Protein AF-A0A7W4Z3C2-F1 (afdb_monomer_lite)

Radius of gyration: 13.76 Å; chains: 1; bounding box: 31×28×37 Å

pLDDT: mean 85.94, std 11.19, range [59.53, 98.31]

Sequence (119 aa):
MNYDTAVHEAGHLLVARSLGHEATLLPGNEELEAIVRVSGNIGFDDALVIRMSGAAAEYEYHNEWSTALINSEFDYRIFDQIQATPEVMNIYEDRARIAVFDLWVPICELAEQLVLAHE

InterPro domains:
  IPR037219 Peptidase M41-like [SSF140990] (5-70)

Secondary structure (DSSP, 8-state):
--HHHHHHHHHHHHHHHHTT-EEEEEE--SS-SEEEEEES---HHHHHHHHHHHHHHHHHHHT-TTS-S---HHHHHHHHHHT--HHHHHHHHHHHHHHHHHTHHHHHHHHHHHHHTT-

Organism: NCBI:txid1036020

Structure (mmCIF, N/CA/C/O backbone):
data_AF-A0A7W4Z3C2-F1
#
_entry.id   AF-A0A7W4Z3C2-F1
#
loop_
_atom_site.group_PDB
_atom_site.id
_atom_site.type_symbol
_atom_site.label_atom_id
_atom_site.label_alt_id
_atom_site.label_comp_id
_atom_site.label_asym_id
_atom_site.label_entity_id
_atom_site.label_seq_id
_atom_site.pdbx_PDB_ins_code
_atom_site.Cartn_x
_atom_site.Cartn_y
_atom_site.Cartn_z
_atom_site.occupancy
_atom_site.B_iso_or_equiv
_atom_site.auth_seq_id
_atom_site.auth_comp_id
_atom_site.auth_asym_id
_atom_site.auth_atom_id
_atom_site.pdbx_PDB_model_num
ATOM 1 N N . MET A 1 1 ? -7.063 -6.373 15.773 1.00 87.44 1 MET A N 1
ATOM 2 C CA . MET A 1 1 ? -5.990 -6.391 14.766 1.00 87.44 1 MET A CA 1
ATOM 3 C C . MET A 1 1 ? -4.730 -5.876 15.429 1.00 87.44 1 MET A C 1
ATOM 5 O O . MET A 1 1 ? -4.836 -4.910 16.178 1.00 87.44 1 MET A O 1
ATOM 9 N N . ASN A 1 2 ? -3.581 -6.523 15.236 1.00 90.75 2 ASN A N 1
ATOM 10 C CA . ASN A 1 2 ? -2.312 -6.001 15.765 1.00 90.75 2 ASN A CA 1
ATOM 11 C C . ASN A 1 2 ? -1.780 -4.830 14.904 1.00 90.75 2 ASN A C 1
ATOM 13 O O . ASN A 1 2 ? -2.181 -4.674 13.752 1.00 90.75 2 ASN A O 1
ATOM 17 N N . TYR A 1 3 ? -0.904 -3.988 15.465 1.00 92.56 3 TYR A N 1
ATOM 18 C CA . TYR A 1 3 ? -0.454 -2.766 14.781 1.00 92.56 3 TYR A CA 1
ATOM 19 C C . TYR A 1 3 ? 0.363 -3.054 13.511 1.00 92.56 3 TYR A C 1
ATOM 21 O O . TYR A 1 3 ? 0.176 -2.356 12.520 1.00 92.56 3 TYR A O 1
ATOM 29 N N . ASP A 1 4 ? 1.182 -4.110 13.493 1.00 91.75 4 ASP A N 1
ATOM 30 C CA . ASP A 1 4 ? 1.967 -4.502 12.310 1.00 91.75 4 ASP A CA 1
ATOM 31 C C . ASP A 1 4 ? 1.046 -4.816 11.122 1.00 91.75 4 ASP A C 1
ATOM 33 O O . ASP A 1 4 ? 1.190 -4.259 10.034 1.00 91.75 4 ASP A O 1
ATOM 37 N N . THR A 1 5 ? 0.003 -5.615 11.367 1.00 91.25 5 THR A N 1
ATOM 38 C CA . THR A 1 5 ? -1.003 -5.952 10.348 1.00 91.25 5 THR A CA 1
ATOM 39 C C . THR A 1 5 ? -1.788 -4.714 9.909 1.00 91.25 5 THR A C 1
ATOM 41 O O . THR A 1 5 ? -2.102 -4.552 8.731 1.00 91.25 5 THR A O 1
ATOM 44 N N . ALA A 1 6 ? -2.076 -3.796 10.835 1.00 94.06 6 ALA A N 1
ATOM 45 C CA . ALA A 1 6 ? -2.748 -2.543 10.509 1.00 94.06 6 ALA A CA 1
ATOM 46 C C . ALA A 1 6 ? -1.898 -1.644 9.594 1.00 94.06 6 ALA A C 1
ATOM 48 O O . ALA A 1 6 ? -2.432 -1.068 8.645 1.00 94.06 6 ALA A O 1
ATOM 49 N N . VAL A 1 7 ? -0.587 -1.551 9.842 1.00 96.06 7 VAL A N 1
ATOM 50 C CA . VAL A 1 7 ? 0.363 -0.814 8.992 1.00 96.06 7 VAL A CA 1
ATOM 51 C C . VAL A 1 7 ? 0.463 -1.450 7.606 1.00 96.06 7 VAL A C 1
ATOM 53 O O . VAL A 1 7 ? 0.382 -0.730 6.608 1.00 96.06 7 VAL A O 1
ATOM 56 N N . HIS A 1 8 ? 0.564 -2.780 7.531 1.00 94.38 8 HIS A N 1
ATOM 57 C CA . HIS A 1 8 ? 0.607 -3.526 6.271 1.00 94.38 8 HIS A CA 1
ATOM 58 C C . HIS A 1 8 ? -0.596 -3.205 5.376 1.00 94.38 8 HIS A C 1
ATOM 60 O O . HIS A 1 8 ? -0.461 -2.768 4.229 1.00 94.38 8 HIS A O 1
ATOM 66 N N . GLU A 1 9 ? -1.802 -3.361 5.919 1.00 95.19 9 GLU A N 1
ATOM 67 C CA . GLU A 1 9 ? -3.030 -3.154 5.157 1.00 95.19 9 GLU A CA 1
ATOM 68 C C . GLU A 1 9 ? -3.272 -1.669 4.848 1.00 95.19 9 GLU A C 1
ATOM 70 O O . GLU A 1 9 ? -3.757 -1.327 3.764 1.00 95.19 9 GLU A O 1
ATOM 75 N N . ALA A 1 10 ? -2.886 -0.756 5.747 1.00 96.88 10 ALA A N 1
ATOM 76 C CA . ALA A 1 10 ? -2.913 0.679 5.470 1.00 96.88 10 ALA A CA 1
ATOM 77 C C . ALA A 1 10 ? -1.985 1.049 4.299 1.00 96.88 10 ALA A C 1
ATOM 79 O O . ALA A 1 10 ? -2.378 1.845 3.438 1.00 96.88 10 ALA A O 1
ATOM 80 N N . GLY A 1 11 ? -0.803 0.427 4.218 1.00 97.25 11 GLY A N 1
ATOM 81 C CA . GLY A 1 11 ? 0.142 0.576 3.111 1.00 97.25 11 GLY A CA 1
ATOM 82 C C . GLY A 1 11 ? -0.455 0.157 1.766 1.00 97.25 11 GLY A C 1
ATOM 83 O O . GLY A 1 11 ? -0.369 0.904 0.787 1.00 97.25 11 GLY A O 1
ATOM 84 N N . HIS A 1 12 ? -1.128 -0.995 1.700 1.00 96.00 12 HIS A N 1
ATOM 85 C CA . HIS A 1 12 ? -1.861 -1.410 0.496 1.00 96.00 12 HIS A CA 1
ATOM 86 C C . HIS A 1 12 ? -2.968 -0.423 0.123 1.00 96.00 12 HIS A C 1
ATOM 88 O O . HIS A 1 12 ? -3.077 0.013 -1.026 1.00 96.00 12 HIS A O 1
ATOM 94 N N . LEU A 1 13 ? -3.794 -0.058 1.102 1.00 97.31 13 LEU A N 1
ATOM 95 C CA . LEU A 1 13 ? -5.002 0.723 0.881 1.00 97.31 13 LEU A CA 1
ATOM 96 C C . LEU A 1 13 ? -4.701 2.144 0.393 1.00 97.31 13 LEU A C 1
ATOM 98 O O . LEU A 1 13 ? -5.336 2.623 -0.550 1.00 97.31 13 LEU A O 1
ATOM 102 N N . LEU A 1 14 ? -3.751 2.828 1.030 1.00 98.06 14 LEU A N 1
ATOM 103 C CA . LEU A 1 14 ? -3.441 4.221 0.716 1.00 98.06 14 LEU A CA 1
ATOM 104 C C . LEU A 1 14 ? -2.618 4.361 -0.562 1.00 98.06 14 LEU A C 1
ATOM 106 O O . LEU A 1 14 ? -2.888 5.279 -1.336 1.00 98.06 14 LEU A O 1
ATOM 110 N N . VAL A 1 15 ? -1.695 3.434 -0.841 1.00 97.94 15 VAL A N 1
ATOM 111 C CA . VAL A 1 15 ? -0.963 3.426 -2.118 1.00 97.94 15 VAL A CA 1
ATOM 112 C C . VAL A 1 15 ? -1.901 3.121 -3.286 1.00 97.94 15 VAL A C 1
ATOM 114 O O . VAL A 1 15 ? -1.837 3.792 -4.313 1.00 97.94 15 VAL A O 1
ATOM 117 N N . ALA A 1 16 ? -2.840 2.183 -3.138 1.00 97.25 16 ALA A N 1
ATOM 118 C CA . ALA A 1 16 ? -3.834 1.940 -4.183 1.00 97.25 16 ALA A CA 1
ATOM 119 C C . ALA A 1 16 ? -4.659 3.201 -4.495 1.00 97.25 16 ALA A C 1
ATOM 121 O O . ALA A 1 16 ? -4.842 3.558 -5.660 1.00 97.25 16 ALA A O 1
ATOM 122 N N . ARG A 1 17 ? -5.099 3.919 -3.454 1.00 96.75 17 ARG A N 1
ATOM 123 C CA . ARG A 1 17 ? -5.865 5.166 -3.601 1.00 96.75 17 ARG A CA 1
ATOM 124 C C . ARG A 1 17 ? -5.042 6.304 -4.200 1.00 96.75 17 ARG A C 1
ATOM 126 O O . ARG A 1 17 ? -5.578 7.056 -5.011 1.00 96.75 17 ARG A O 1
ATOM 133 N N . SER A 1 18 ? -3.762 6.438 -3.846 1.00 97.06 18 SER A N 1
ATOM 134 C CA . SER A 1 18 ? -2.898 7.487 -4.411 1.00 97.06 18 SER A CA 1
ATOM 135 C C . SER A 1 18 ? -2.610 7.276 -5.899 1.00 97.06 18 SER A C 1
ATOM 137 O O . SER A 1 18 ? -2.471 8.248 -6.639 1.00 97.06 18 SER A O 1
ATOM 139 N N . LEU A 1 19 ? -2.617 6.021 -6.356 1.00 95.56 19 LEU A N 1
ATOM 140 C CA . LEU A 1 19 ? -2.542 5.642 -7.769 1.00 95.56 19 LEU A CA 1
ATOM 141 C C . LEU A 1 19 ? -3.885 5.790 -8.514 1.00 95.56 19 LEU A C 1
ATOM 143 O O . LEU A 1 19 ? -3.965 5.513 -9.708 1.00 95.56 19 LEU A O 1
ATOM 147 N N . GLY A 1 20 ? -4.937 6.262 -7.837 1.00 95.31 20 GLY A N 1
ATOM 148 C CA . GLY A 1 20 ? -6.250 6.517 -8.432 1.00 95.31 20 GLY A CA 1
ATOM 149 C C . GLY A 1 20 ? -7.168 5.296 -8.492 1.00 95.31 20 GLY A C 1
ATOM 150 O O . GLY A 1 20 ? -8.161 5.331 -9.219 1.00 95.31 20 GLY A O 1
ATOM 151 N N . HIS A 1 21 ? -6.864 4.231 -7.742 1.00 96.06 21 HIS A N 1
ATOM 152 C CA . HIS A 1 21 ? -7.699 3.033 -7.688 1.00 96.06 21 HIS A CA 1
ATOM 153 C C . HIS A 1 21 ? -8.661 3.055 -6.503 1.00 96.06 21 HIS A C 1
ATOM 155 O O . HIS A 1 21 ? -8.327 3.460 -5.387 1.00 96.06 21 HIS A O 1
ATOM 161 N N . GLU A 1 22 ? -9.863 2.534 -6.734 1.00 95.00 22 GLU A N 1
ATOM 162 C CA . GLU A 1 22 ? -10.832 2.286 -5.671 1.00 95.00 22 GLU A CA 1
ATOM 163 C C . GLU A 1 22 ? -10.389 1.074 -4.848 1.00 95.00 22 GLU A C 1
ATOM 165 O O . GLU A 1 22 ? -10.378 -0.060 -5.338 1.00 95.00 22 GLU A O 1
ATOM 170 N N . ALA A 1 23 ? -10.039 1.305 -3.584 1.00 95.31 23 ALA A N 1
ATOM 171 C CA . ALA A 1 23 ? -9.574 0.270 -2.671 1.00 95.31 23 ALA A CA 1
ATOM 172 C C . ALA A 1 23 ? -10.344 0.295 -1.347 1.00 95.31 23 ALA A C 1
ATOM 174 O O . ALA A 1 23 ? -10.658 1.358 -0.792 1.00 95.31 23 ALA A O 1
ATOM 175 N N . THR A 1 24 ? -10.668 -0.899 -0.852 1.00 93.81 24 THR A N 1
ATOM 176 C CA . THR A 1 24 ? -11.473 -1.120 0.354 1.00 93.81 24 THR A CA 1
ATOM 177 C C . THR A 1 24 ? -10.819 -2.177 1.230 1.00 93.81 24 THR A C 1
ATOM 179 O O . THR A 1 24 ? -10.391 -3.211 0.723 1.00 93.81 24 THR A O 1
ATOM 182 N N . LEU A 1 25 ? -10.785 -1.936 2.539 1.00 91.44 25 LEU A N 1
ATOM 183 C CA . LEU A 1 25 ? -10.396 -2.948 3.512 1.00 91.44 25 LEU A CA 1
ATOM 184 C C . LEU A 1 25 ? -11.578 -3.879 3.786 1.00 91.44 25 LEU A C 1
ATOM 186 O O . LEU A 1 25 ? -12.680 -3.416 4.087 1.00 91.44 25 LEU A O 1
ATOM 190 N N . LEU A 1 26 ? -11.348 -5.180 3.683 1.00 88.56 26 LEU A N 1
ATOM 191 C CA . LEU A 1 26 ? -12.314 -6.215 4.016 1.00 88.56 26 LEU A CA 1
ATOM 192 C C . LEU A 1 26 ? -11.843 -6.976 5.260 1.00 88.56 26 LEU A C 1
ATOM 194 O O . LEU A 1 26 ? -10.633 -7.131 5.449 1.00 88.56 26 LEU A O 1
ATOM 198 N N . PRO A 1 27 ? -12.775 -7.478 6.092 1.00 82.38 27 PRO A N 1
ATOM 199 C CA . PRO A 1 27 ? -12.416 -8.422 7.140 1.00 82.38 27 PRO A CA 1
ATOM 200 C C . PRO A 1 27 ? -11.738 -9.637 6.506 1.00 82.38 27 PRO A C 1
ATOM 202 O O . PRO A 1 27 ? -12.152 -10.098 5.435 1.00 82.38 27 PRO A O 1
ATOM 205 N N . GLY A 1 28 ? -10.677 -10.115 7.148 1.00 78.50 28 GLY A N 1
ATOM 206 C CA . GLY A 1 28 ? -9.912 -11.246 6.654 1.00 78.50 28 GLY A CA 1
ATOM 207 C C . GLY A 1 28 ? -10.596 -12.586 6.936 1.00 78.50 28 GLY A C 1
ATOM 208 O O . GLY A 1 28 ? -11.809 -12.663 7.146 1.00 78.50 28 GLY A O 1
ATOM 209 N N . ASN A 1 29 ? -9.822 -13.665 6.887 1.00 78.06 29 ASN A N 1
ATOM 210 C CA . ASN A 1 29 ? -10.287 -15.035 7.114 1.00 78.06 29 ASN A CA 1
ATOM 211 C C . ASN A 1 29 ? -9.541 -15.668 8.307 1.00 78.06 29 ASN A C 1
ATOM 213 O O . ASN A 1 29 ? -8.931 -14.966 9.102 1.00 78.06 29 ASN A O 1
ATOM 217 N N . GLU A 1 30 ? -9.599 -16.993 8.468 1.00 69.62 30 GLU A N 1
ATOM 218 C CA . GLU A 1 30 ? -8.916 -17.680 9.581 1.00 69.62 30 GLU A CA 1
ATOM 219 C C . GLU A 1 30 ? -7.377 -17.547 9.543 1.00 69.62 30 GLU A C 1
ATOM 221 O O . GLU A 1 30 ? -6.729 -17.775 10.562 1.00 69.62 30 GLU A O 1
ATOM 226 N N . GLU A 1 31 ? -6.795 -17.166 8.400 1.00 71.25 31 GLU A N 1
ATOM 227 C CA . GLU A 1 31 ? -5.343 -17.061 8.185 1.00 71.25 31 GLU A CA 1
ATOM 228 C C . GLU A 1 31 ? -4.837 -15.608 8.122 1.00 71.25 31 GLU A C 1
ATOM 230 O O . GLU A 1 31 ? -3.654 -15.366 8.354 1.00 71.25 31 GLU A O 1
ATOM 235 N N . LEU A 1 32 ? -5.710 -14.642 7.819 1.00 72.94 32 LEU A N 1
ATOM 236 C CA . LEU A 1 32 ? -5.378 -13.223 7.641 1.00 72.94 32 LEU A CA 1
ATOM 237 C C . LEU A 1 32 ? -6.349 -12.358 8.442 1.00 72.94 32 LEU A C 1
ATOM 239 O O . LEU A 1 32 ? -7.556 -12.546 8.323 1.00 72.94 32 LEU A O 1
ATOM 243 N N . GLU A 1 33 ? -5.866 -11.372 9.204 1.00 76.00 33 GLU A N 1
ATOM 244 C CA . GLU A 1 33 ? -6.760 -10.509 9.998 1.00 76.00 33 GLU A CA 1
ATOM 245 C C . GLU A 1 33 ? -7.583 -9.547 9.113 1.00 76.00 33 GLU A C 1
ATOM 247 O O . GLU A 1 33 ? -8.734 -9.238 9.432 1.00 76.00 33 GLU A O 1
ATOM 252 N N . ALA A 1 34 ? -7.039 -9.109 7.971 1.00 81.25 34 ALA A N 1
ATOM 253 C CA . ALA A 1 34 ? -7.732 -8.283 6.981 1.00 81.25 34 ALA A CA 1
ATOM 254 C C . ALA A 1 34 ? -7.169 -8.469 5.567 1.00 81.25 34 ALA A C 1
ATOM 256 O O . ALA A 1 34 ? -6.120 -9.077 5.383 1.00 81.25 34 ALA A O 1
ATOM 257 N N . ILE A 1 35 ? -7.926 -8.003 4.569 1.00 84.88 35 ILE A N 1
ATOM 258 C CA . ILE A 1 35 ? -7.540 -8.051 3.155 1.00 84.88 35 ILE A CA 1
ATOM 259 C C . ILE A 1 35 ? -7.938 -6.740 2.478 1.00 84.88 35 ILE A C 1
ATOM 261 O O . ILE A 1 35 ? -9.122 -6.389 2.436 1.00 84.88 35 ILE A O 1
ATOM 265 N N . VAL A 1 36 ? -6.989 -6.045 1.855 1.00 87.94 36 VAL A N 1
ATOM 266 C CA . VAL A 1 36 ? -7.309 -4.961 0.917 1.00 87.94 36 VAL A CA 1
ATOM 267 C C . VAL A 1 36 ? -7.770 -5.509 -0.434 1.00 87.94 36 VAL A C 1
ATOM 269 O O . VAL A 1 36 ? -7.071 -6.251 -1.124 1.00 87.94 36 VAL A O 1
ATOM 272 N N . ARG A 1 37 ? -8.959 -5.075 -0.863 1.00 89.69 37 ARG A N 1
ATOM 273 C CA . ARG A 1 37 ? -9.487 -5.312 -2.207 1.00 89.69 37 ARG A CA 1
ATOM 274 C C . ARG A 1 37 ? -9.415 -4.042 -3.035 1.00 89.69 37 ARG A C 1
ATOM 276 O O . ARG A 1 37 ? -10.072 -3.052 -2.713 1.00 89.69 37 ARG A O 1
ATOM 283 N N . VAL A 1 38 ? -8.708 -4.118 -4.154 1.00 91.81 38 VAL A N 1
ATOM 284 C CA . VAL A 1 38 ? -8.690 -3.072 -5.179 1.00 91.81 38 VAL A CA 1
ATOM 285 C C . VAL A 1 38 ? -9.652 -3.465 -6.304 1.00 91.81 38 VAL A C 1
ATOM 287 O O . VAL A 1 38 ? -9.646 -4.606 -6.768 1.00 91.81 38 VAL A O 1
ATOM 290 N N . SER A 1 39 ? -10.543 -2.553 -6.688 1.00 88.06 39 SER A N 1
ATOM 291 C CA . SER A 1 39 ? -11.610 -2.800 -7.665 1.00 88.06 39 SER A CA 1
ATOM 292 C C . SER A 1 39 ? -11.275 -2.208 -9.030 1.00 88.06 39 SER A C 1
ATOM 294 O O . SER A 1 39 ? -10.666 -1.149 -9.127 1.00 88.06 39 SER A O 1
ATOM 296 N N . GLY A 1 40 ? -11.759 -2.854 -10.093 1.00 84.56 40 GLY A N 1
ATOM 297 C CA . GLY A 1 40 ? -11.593 -2.377 -11.467 1.00 84.56 40 GLY A CA 1
ATOM 298 C C . GLY A 1 40 ? -10.431 -3.039 -12.208 1.00 84.56 40 GLY A C 1
ATOM 299 O O . GLY A 1 40 ? -9.908 -4.068 -11.785 1.00 84.56 40 GLY A O 1
ATOM 300 N N . ASN A 1 41 ? -10.084 -2.476 -13.368 1.00 84.25 41 ASN A N 1
ATOM 301 C CA . ASN A 1 41 ? -8.971 -2.954 -14.182 1.00 84.25 41 ASN A CA 1
ATOM 302 C C . ASN A 1 41 ? -7.680 -2.274 -13.718 1.00 84.25 41 ASN A C 1
ATOM 304 O O . ASN A 1 41 ? -7.478 -1.093 -13.998 1.00 84.25 41 ASN A O 1
ATOM 308 N N . ILE A 1 42 ? -6.837 -3.013 -13.005 1.00 88.19 42 ILE A N 1
ATOM 309 C CA . ILE A 1 42 ? -5.577 -2.504 -12.464 1.00 88.19 42 ILE A CA 1
ATOM 310 C C . ILE A 1 42 ? -4.478 -2.827 -13.471 1.00 88.19 42 ILE A C 1
ATOM 312 O O . ILE A 1 42 ? -4.325 -3.977 -13.891 1.00 88.19 42 ILE A O 1
ATOM 316 N N . GLY A 1 43 ? -3.726 -1.804 -13.878 1.00 86.00 43 GLY A N 1
ATOM 317 C CA . GLY A 1 43 ? -2.545 -2.000 -14.708 1.00 86.00 43 GLY A CA 1
ATOM 318 C C . GLY A 1 43 ? -1.512 -2.853 -13.978 1.00 86.00 43 GLY A C 1
ATOM 319 O O . GLY A 1 43 ? -1.385 -2.778 -12.759 1.00 86.00 43 GLY A O 1
ATOM 320 N N . PHE A 1 44 ? -0.761 -3.658 -14.724 1.00 84.94 44 PHE A N 1
ATOM 321 C CA . PHE A 1 44 ? 0.223 -4.574 -14.150 1.00 84.94 44 PHE A CA 1
ATOM 322 C C . PHE A 1 44 ? 1.225 -3.870 -13.216 1.00 84.94 44 PHE A C 1
ATOM 324 O O . PHE A 1 44 ? 1.478 -4.347 -12.112 1.00 84.94 44 PHE A O 1
ATOM 331 N N . ASP A 1 45 ? 1.725 -2.701 -13.624 1.00 88.56 45 ASP A N 1
ATOM 332 C CA . ASP A 1 45 ? 2.677 -1.922 -12.829 1.00 88.56 45 ASP A CA 1
ATOM 333 C C . ASP A 1 45 ? 2.098 -1.477 -11.486 1.00 88.56 45 ASP A C 1
ATOM 335 O O . ASP A 1 45 ? 2.751 -1.611 -10.453 1.00 88.56 45 ASP A O 1
ATOM 339 N N . ASP A 1 46 ? 0.866 -0.972 -11.490 1.00 92.44 46 ASP A N 1
ATOM 340 C CA . ASP A 1 46 ? 0.203 -0.520 -10.268 1.00 92.44 46 ASP A CA 1
ATOM 341 C C . ASP A 1 46 ? -0.106 -1.704 -9.355 1.00 92.44 46 ASP A C 1
ATOM 343 O O . ASP A 1 46 ? 0.085 -1.610 -8.146 1.00 92.44 46 ASP A O 1
ATOM 347 N N . ALA A 1 47 ? -0.513 -2.844 -9.924 1.00 89.12 47 ALA A N 1
ATOM 348 C CA . ALA A 1 47 ? -0.757 -4.059 -9.158 1.00 89.12 47 ALA A CA 1
ATOM 349 C C . ALA A 1 47 ? 0.500 -4.512 -8.399 1.00 89.12 47 ALA A C 1
ATOM 351 O O . ALA A 1 47 ? 0.397 -4.874 -7.227 1.00 89.12 47 ALA A O 1
ATOM 352 N N . LEU A 1 48 ? 1.681 -4.448 -9.027 1.00 88.12 48 LEU A N 1
ATOM 353 C CA . LEU A 1 48 ? 2.946 -4.784 -8.369 1.00 88.12 48 LEU A CA 1
ATOM 354 C C . LEU A 1 48 ? 3.333 -3.778 -7.282 1.00 88.12 48 LEU A C 1
ATOM 356 O O . LEU A 1 48 ? 3.683 -4.190 -6.179 1.00 88.12 48 LEU A O 1
ATOM 360 N N . VAL A 1 49 ? 3.232 -2.473 -7.557 1.00 92.06 49 VAL A N 1
ATOM 361 C CA . VAL A 1 49 ? 3.556 -1.435 -6.561 1.00 92.06 49 VAL A CA 1
ATOM 362 C C . VAL A 1 49 ? 2.640 -1.540 -5.341 1.00 92.06 49 VAL A C 1
ATOM 364 O O . VAL A 1 49 ? 3.122 -1.519 -4.211 1.00 92.06 49 VAL A O 1
ATOM 367 N N . ILE A 1 50 ? 1.331 -1.707 -5.557 1.00 92.94 50 ILE A N 1
ATOM 368 C CA . ILE A 1 50 ? 0.357 -1.894 -4.475 1.00 92.94 50 ILE A CA 1
ATOM 369 C C . ILE A 1 50 ? 0.682 -3.167 -3.699 1.00 92.94 50 ILE A C 1
ATOM 371 O O . ILE A 1 50 ? 0.700 -3.148 -2.477 1.00 92.94 50 ILE A O 1
ATOM 375 N N . ARG A 1 51 ? 0.977 -4.277 -4.383 1.00 88.56 51 ARG A N 1
ATOM 376 C CA . ARG A 1 51 ? 1.309 -5.548 -3.726 1.00 88.56 51 ARG A CA 1
ATOM 377 C C . ARG A 1 51 ? 2.563 -5.454 -2.853 1.00 88.56 51 ARG A C 1
ATOM 379 O O . ARG A 1 51 ? 2.630 -6.135 -1.838 1.00 88.56 51 ARG A O 1
ATOM 386 N N . MET A 1 52 ? 3.538 -4.633 -3.223 1.00 89.50 52 MET A N 1
ATOM 387 C CA . MET A 1 52 ? 4.762 -4.442 -2.440 1.00 89.50 52 MET A CA 1
ATOM 388 C C . MET A 1 52 ? 4.608 -3.427 -1.307 1.00 89.50 52 MET A C 1
ATOM 390 O O . MET A 1 52 ? 5.389 -3.452 -0.357 1.00 89.50 52 MET A O 1
ATOM 394 N N . SER A 1 53 ? 3.613 -2.538 -1.374 1.00 93.81 53 SER A N 1
ATOM 395 C CA . SER A 1 53 ? 3.505 -1.431 -0.422 1.00 93.81 53 SER A CA 1
ATOM 396 C C . SER A 1 53 ? 3.170 -1.851 1.009 1.00 93.81 53 SER A C 1
ATOM 398 O O . SER A 1 53 ? 3.519 -1.123 1.931 1.00 93.81 53 SER A O 1
ATOM 400 N N . GLY A 1 54 ? 2.538 -3.010 1.213 1.00 92.62 54 GLY A N 1
ATOM 401 C CA . GLY A 1 54 ? 2.259 -3.540 2.553 1.00 92.62 54 GLY A CA 1
ATOM 402 C C . GLY A 1 54 ? 3.544 -3.892 3.300 1.00 92.62 54 GLY A C 1
ATOM 403 O O . GLY A 1 54 ? 3.819 -3.331 4.357 1.00 92.62 54 GLY A O 1
ATOM 404 N N . ALA A 1 55 ? 4.402 -4.708 2.680 1.00 89.56 55 ALA A N 1
ATOM 405 C CA . ALA A 1 55 ? 5.728 -5.021 3.216 1.00 89.56 55 ALA A CA 1
ATOM 406 C C . ALA A 1 55 ? 6.615 -3.766 3.339 1.00 89.56 55 ALA A C 1
ATOM 408 O O . ALA A 1 55 ? 7.369 -3.621 4.296 1.00 89.56 55 ALA A O 1
ATOM 409 N N . ALA A 1 56 ? 6.503 -2.818 2.400 1.00 92.06 56 ALA A N 1
ATOM 410 C CA . ALA A 1 56 ? 7.259 -1.568 2.466 1.00 92.06 56 ALA A CA 1
ATOM 411 C C . ALA A 1 56 ? 6.844 -0.706 3.668 1.00 92.06 56 ALA A C 1
ATOM 413 O O . ALA A 1 56 ? 7.700 -0.078 4.288 1.00 92.06 56 ALA A O 1
ATOM 414 N N . ALA A 1 57 ? 5.559 -0.706 4.029 1.00 93.81 57 ALA A N 1
ATOM 415 C CA . ALA A 1 57 ? 5.068 -0.029 5.224 1.00 93.81 57 ALA A CA 1
ATOM 416 C C . ALA A 1 57 ? 5.571 -0.701 6.514 1.00 93.81 57 ALA A C 1
ATOM 418 O O . ALA A 1 57 ? 5.987 -0.000 7.435 1.00 93.81 57 ALA A O 1
ATOM 419 N N . GLU A 1 58 ? 5.612 -2.035 6.566 1.00 91.62 58 GLU A N 1
ATOM 420 C CA . GLU A 1 58 ? 6.202 -2.774 7.694 1.00 91.62 58 GLU A CA 1
ATOM 421 C C . GLU A 1 58 ? 7.705 -2.498 7.844 1.00 91.62 58 GLU A C 1
ATOM 423 O O . GLU A 1 58 ? 8.192 -2.261 8.949 1.00 91.62 58 GLU A O 1
ATOM 428 N N . TYR A 1 59 ? 8.463 -2.467 6.746 1.00 89.62 59 TYR A N 1
ATOM 429 C CA . TYR A 1 59 ? 9.893 -2.154 6.809 1.00 89.62 59 TYR A CA 1
ATOM 430 C C . TYR A 1 59 ? 10.180 -0.709 7.188 1.00 89.62 59 TYR A C 1
ATOM 432 O O . TYR A 1 59 ? 11.156 -0.475 7.904 1.00 89.62 59 TYR A O 1
ATOM 440 N N . GLU A 1 60 ? 9.350 0.247 6.771 1.00 92.44 60 GLU A N 1
ATOM 441 C CA . GLU A 1 60 ? 9.444 1.615 7.285 1.00 92.44 60 GLU A CA 1
ATOM 442 C C . GLU A 1 60 ? 9.173 1.642 8.795 1.00 92.44 60 GLU A C 1
ATOM 444 O O . GLU A 1 60 ? 9.943 2.244 9.544 1.00 92.44 60 GLU A O 1
ATOM 449 N N . TYR A 1 61 ? 8.144 0.924 9.259 1.00 92.62 61 TYR A N 1
ATOM 450 C CA . TYR A 1 61 ? 7.796 0.836 10.678 1.00 92.62 61 TYR A CA 1
ATOM 451 C C . TYR A 1 61 ? 8.930 0.260 11.538 1.00 92.62 61 TYR A C 1
ATOM 453 O O . TYR A 1 61 ? 9.271 0.822 12.582 1.00 92.62 61 TYR A O 1
ATOM 461 N N . HIS A 1 62 ? 9.541 -0.839 11.093 1.00 89.62 62 HIS A N 1
ATOM 462 C CA . HIS A 1 62 ? 10.629 -1.504 11.810 1.00 89.62 62 HIS A CA 1
ATOM 463 C C . HIS A 1 62 ? 12.012 -0.892 11.530 1.00 89.62 62 HIS A C 1
ATOM 465 O O . HIS A 1 62 ? 12.976 -1.208 12.229 1.00 89.62 62 HIS A O 1
ATOM 471 N N . ASN A 1 63 ? 12.120 0.018 10.553 1.00 84.88 63 ASN A N 1
ATOM 472 C CA . ASN A 1 63 ? 13.375 0.568 10.035 1.00 84.88 63 ASN A CA 1
ATOM 473 C C . ASN A 1 63 ? 14.330 -0.530 9.499 1.00 84.88 63 ASN A C 1
ATOM 475 O O . ASN A 1 63 ? 15.541 -0.503 9.737 1.00 84.88 63 ASN A O 1
ATOM 479 N N . GLU A 1 64 ? 13.776 -1.504 8.764 1.00 83.19 64 GLU A N 1
ATOM 480 C CA . GLU A 1 64 ? 14.441 -2.748 8.320 1.00 83.19 64 GLU A CA 1
ATOM 481 C C . GLU A 1 64 ? 14.634 -2.851 6.792 1.00 83.19 64 GLU A C 1
ATOM 483 O O . GLU A 1 64 ? 14.653 -3.933 6.202 1.00 83.19 64 GLU A O 1
ATOM 488 N N . TRP A 1 65 ? 14.889 -1.720 6.130 1.00 77.62 65 TRP A N 1
ATOM 489 C CA . TRP A 1 65 ? 15.124 -1.633 4.676 1.00 77.62 65 TRP A CA 1
ATOM 490 C C . TRP A 1 65 ? 16.323 -2.429 4.130 1.00 77.62 65 TRP A C 1
ATOM 492 O O . TRP A 1 65 ? 16.567 -2.424 2.926 1.00 77.62 65 TRP A O 1
ATOM 502 N N . SER A 1 66 ? 17.130 -3.059 4.985 1.00 66.94 66 SER A N 1
ATOM 503 C CA . SER A 1 66 ? 18.260 -3.895 4.560 1.00 66.94 66 SER A CA 1
ATOM 504 C C . SER A 1 66 ? 17.831 -5.262 4.014 1.00 66.94 66 SER A C 1
ATOM 506 O O . SER A 1 66 ? 18.676 -6.004 3.509 1.00 66.94 66 SER A O 1
ATOM 508 N N . THR A 1 67 ? 16.542 -5.592 4.112 1.00 65.44 67 THR A N 1
ATOM 509 C CA . THR A 1 67 ? 15.946 -6.833 3.615 1.00 65.44 67 THR A CA 1
ATOM 510 C C . THR A 1 67 ? 15.157 -6.584 2.325 1.00 65.44 67 THR A C 1
ATOM 512 O O . THR A 1 67 ? 14.585 -5.514 2.137 1.00 65.44 67 THR A O 1
ATOM 515 N N . ALA A 1 68 ? 15.176 -7.551 1.400 1.00 60.78 68 ALA A N 1
ATOM 516 C CA . ALA A 1 68 ? 14.360 -7.477 0.186 1.00 60.78 68 ALA A CA 1
ATOM 517 C C . ALA A 1 68 ? 12.877 -7.605 0.562 1.00 60.78 68 ALA A C 1
ATOM 519 O O . ALA A 1 68 ? 12.534 -8.466 1.372 1.00 60.78 68 ALA A O 1
ATOM 520 N N . LEU A 1 69 ? 12.005 -6.795 -0.049 1.00 65.69 69 LEU A N 1
ATOM 521 C CA . LEU A 1 69 ? 10.551 -6.792 0.212 1.00 65.69 69 LEU A CA 1
ATOM 522 C C . LEU A 1 69 ? 9.865 -8.095 -0.211 1.00 65.69 69 LEU A C 1
ATOM 524 O O . LEU A 1 69 ? 8.726 -8.375 0.158 1.00 65.69 69 LEU A O 1
ATOM 528 N N . ILE A 1 70 ? 10.571 -8.896 -0.997 1.00 64.44 70 ILE A N 1
ATOM 529 C CA . ILE A 1 70 ? 10.117 -10.149 -1.572 1.00 64.44 70 ILE A CA 1
ATOM 530 C C . ILE A 1 70 ? 10.397 -11.307 -0.620 1.00 64.44 70 ILE A C 1
ATOM 532 O O . ILE A 1 70 ? 11.547 -11.701 -0.412 1.00 64.44 70 ILE A O 1
ATOM 536 N N . ASN A 1 71 ? 9.338 -11.920 -0.095 1.00 59.53 71 ASN A N 1
ATOM 537 C CA . ASN A 1 71 ? 9.481 -13.002 0.877 1.00 59.53 71 ASN A CA 1
ATOM 538 C C . ASN A 1 71 ? 8.472 -14.158 0.726 1.00 59.53 71 ASN A C 1
ATOM 540 O O . ASN A 1 71 ? 8.617 -15.151 1.442 1.00 59.53 71 ASN A O 1
ATOM 544 N N . SER A 1 72 ? 7.510 -14.111 -0.211 1.00 61.97 72 SER A N 1
ATOM 545 C CA . SER A 1 72 ? 6.500 -15.174 -0.351 1.00 61.97 72 SER A CA 1
ATOM 546 C C . SER A 1 72 ? 6.626 -16.021 -1.628 1.00 61.97 72 SER A C 1
ATOM 548 O O . SER A 1 72 ? 6.974 -15.539 -2.704 1.00 61.97 72 SER A O 1
ATOM 550 N N . GLU A 1 73 ? 6.266 -17.309 -1.536 1.00 61.91 73 GLU A N 1
ATOM 551 C CA . GLU A 1 73 ? 6.152 -18.233 -2.685 1.00 61.91 73 GLU A CA 1
ATOM 552 C C . GLU A 1 7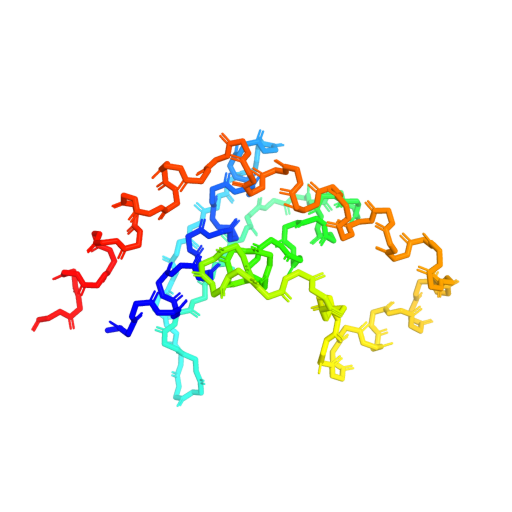3 ? 5.171 -17.711 -3.754 1.00 61.91 73 GLU A C 1
ATOM 554 O O . GLU A 1 73 ? 5.277 -18.021 -4.941 1.00 61.91 73 GLU A O 1
ATOM 559 N N . PHE A 1 74 ? 4.186 -16.911 -3.346 1.00 61.28 74 PHE A N 1
ATOM 560 C CA . PHE A 1 74 ? 3.279 -16.241 -4.269 1.00 61.28 74 PHE A CA 1
ATOM 561 C C . PHE A 1 74 ? 3.997 -15.167 -5.094 1.00 61.28 74 PHE A C 1
ATOM 563 O O . PHE A 1 74 ? 3.823 -15.135 -6.311 1.00 61.28 74 PHE A O 1
ATOM 570 N N . ASP A 1 75 ? 4.865 -14.369 -4.471 1.00 65.81 75 ASP A N 1
ATOM 571 C CA . ASP A 1 75 ? 5.658 -13.361 -5.181 1.00 65.81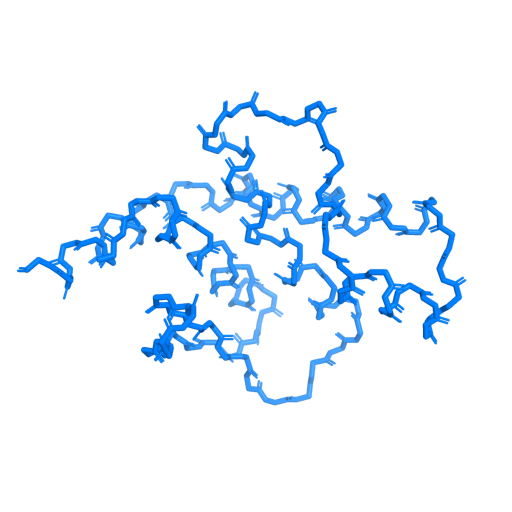 75 ASP A CA 1
ATOM 572 C C . ASP A 1 75 ? 6.633 -14.041 -6.160 1.00 65.81 75 ASP A C 1
ATOM 574 O O . ASP A 1 75 ? 6.709 -13.648 -7.322 1.00 65.81 75 ASP A O 1
ATOM 578 N N . TYR A 1 76 ? 7.252 -15.164 -5.764 1.00 65.25 76 TYR A N 1
ATOM 579 C CA . TYR A 1 76 ? 8.073 -15.985 -6.670 1.00 65.25 76 TYR A CA 1
ATOM 580 C C . TYR A 1 76 ? 7.298 -16.544 -7.869 1.00 65.25 76 TYR A C 1
ATOM 582 O O . TYR A 1 76 ? 7.823 -16.581 -8.983 1.00 65.25 76 TYR A O 1
ATOM 590 N N . ARG A 1 77 ? 6.036 -16.947 -7.677 1.00 67.00 77 ARG A N 1
ATOM 591 C CA . ARG A 1 77 ? 5.166 -17.386 -8.781 1.00 67.00 77 ARG A CA 1
ATOM 592 C C . ARG A 1 77 ? 4.791 -16.236 -9.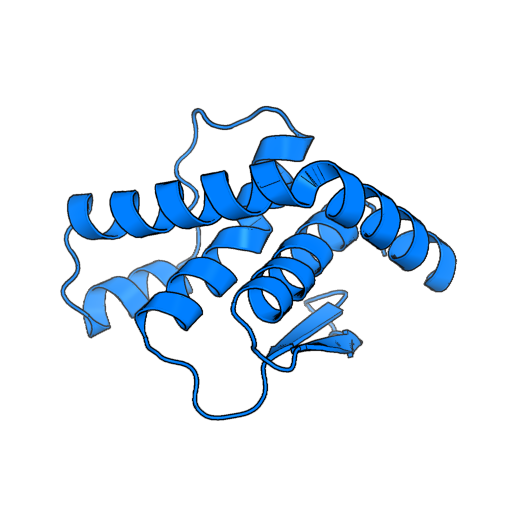710 1.00 67.00 77 ARG A C 1
ATOM 594 O O . ARG A 1 77 ? 4.722 -16.456 -10.916 1.00 67.00 77 ARG A O 1
ATOM 601 N N . ILE A 1 78 ? 4.582 -15.030 -9.180 1.00 67.00 78 ILE A N 1
ATOM 602 C CA . ILE A 1 78 ? 4.400 -13.835 -10.011 1.00 67.00 78 ILE A CA 1
ATOM 603 C C . ILE A 1 78 ? 5.658 -13.592 -10.849 1.00 67.00 78 ILE A C 1
ATOM 605 O O . ILE A 1 78 ? 5.518 -13.368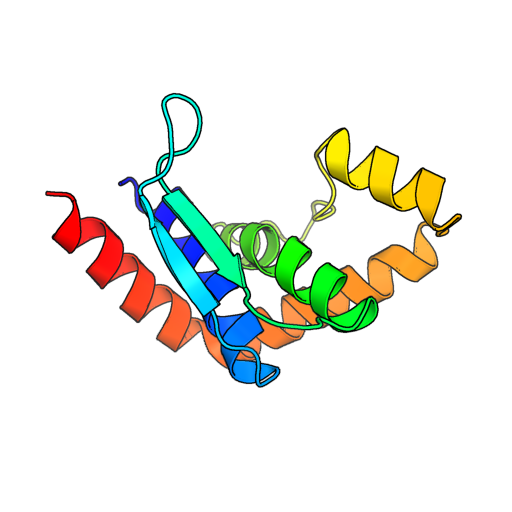 -12.049 1.00 67.00 78 ILE A O 1
ATOM 609 N N . PHE A 1 79 ? 6.864 -13.718 -10.278 1.00 68.25 79 PHE A N 1
ATOM 610 C CA . PHE A 1 79 ? 8.117 -13.540 -11.032 1.00 68.25 79 PHE A CA 1
ATOM 611 C C . PHE A 1 79 ? 8.254 -14.519 -12.186 1.00 68.25 79 PHE A C 1
ATOM 613 O O . PHE A 1 79 ? 8.620 -14.114 -13.290 1.00 68.25 79 PHE A O 1
ATOM 620 N N . ASP A 1 80 ? 7.937 -15.789 -11.940 1.00 67.44 80 ASP A N 1
ATOM 621 C CA . ASP A 1 80 ? 8.017 -16.831 -12.960 1.00 67.44 80 ASP A CA 1
ATOM 622 C C . ASP A 1 80 ? 7.003 -16.582 -14.089 1.00 67.44 80 ASP A C 1
ATOM 624 O O . ASP A 1 80 ? 7.322 -16.717 -15.271 1.00 67.44 80 ASP A O 1
ATOM 628 N N . GLN A 1 81 ? 5.802 -16.103 -13.746 1.00 68.19 81 GLN A N 1
ATOM 629 C CA . GLN A 1 81 ? 4.767 -15.758 -14.726 1.00 68.19 81 GLN A CA 1
ATOM 630 C C . GLN A 1 81 ? 5.140 -14.568 -15.616 1.00 68.19 81 GLN A C 1
ATOM 632 O O . GLN A 1 81 ? 4.702 -14.513 -16.766 1.00 68.19 81 GLN A O 1
ATOM 637 N N . ILE A 1 82 ? 5.931 -13.623 -15.108 1.00 68.81 82 ILE A N 1
ATOM 638 C CA . ILE A 1 82 ? 6.260 -12.376 -15.821 1.00 68.81 82 ILE A CA 1
ATOM 639 C C . ILE A 1 82 ? 7.688 -12.386 -16.381 1.00 68.81 82 ILE A C 1
ATOM 641 O O . ILE A 1 82 ? 8.105 -11.412 -17.003 1.00 68.81 82 ILE A O 1
ATOM 645 N N . GLN A 1 83 ? 8.435 -13.474 -16.157 1.00 67.44 83 GLN A N 1
ATOM 646 C CA . GLN A 1 83 ? 9.857 -13.606 -16.485 1.00 67.44 83 GLN A CA 1
ATOM 647 C C . GLN A 1 83 ? 10.700 -12.413 -15.995 1.00 67.44 83 GLN A C 1
ATOM 649 O O . GLN A 1 83 ? 11.624 -11.971 -16.682 1.00 67.44 83 GLN A O 1
ATOM 654 N N . ALA A 1 84 ? 10.366 -11.860 -14.824 1.00 69.12 84 ALA A N 1
ATOM 655 C CA . ALA A 1 84 ? 11.076 -10.706 -14.285 1.00 69.12 84 ALA A CA 1
ATOM 656 C C . ALA A 1 84 ? 12.450 -11.116 -13.759 1.00 69.12 84 ALA A C 1
ATOM 658 O O . ALA A 1 84 ? 12.606 -12.123 -13.066 1.00 69.12 84 ALA A O 1
ATOM 659 N N . THR A 1 85 ? 13.451 -10.296 -14.067 1.00 74.50 85 THR A N 1
ATOM 660 C CA . THR A 1 85 ? 14.761 -10.391 -13.427 1.00 74.50 85 THR A CA 1
ATOM 661 C C . THR A 1 85 ? 14.729 -9.681 -12.068 1.00 74.50 85 THR A C 1
ATOM 663 O O . THR A 1 85 ? 13.865 -8.825 -11.845 1.00 74.50 85 THR A O 1
ATOM 666 N N . PRO A 1 86 ? 15.674 -9.972 -11.159 1.00 74.19 86 PRO A N 1
ATOM 667 C CA . PRO A 1 86 ? 15.800 -9.243 -9.896 1.00 74.19 86 PRO A CA 1
ATOM 668 C C . PRO A 1 86 ? 15.868 -7.717 -10.074 1.00 74.19 86 PRO A C 1
ATOM 670 O O . PRO A 1 86 ? 15.313 -6.975 -9.272 1.00 74.19 86 PRO A O 1
ATOM 673 N N . GLU A 1 87 ? 16.479 -7.227 -11.156 1.00 77.25 87 GLU A N 1
ATOM 674 C CA . GLU A 1 87 ? 16.566 -5.791 -11.444 1.00 77.25 87 GLU A CA 1
ATOM 675 C C . GLU A 1 87 ? 15.201 -5.162 -11.732 1.00 77.25 87 GLU A C 1
ATOM 677 O O . GLU A 1 87 ? 14.939 -4.044 -11.296 1.00 77.25 87 GLU A O 1
ATOM 682 N N . VAL A 1 88 ? 14.324 -5.873 -12.447 1.00 78.81 88 VAL A N 1
ATOM 683 C CA . VAL A 1 88 ? 12.950 -5.414 -12.694 1.00 78.81 88 VAL A CA 1
ATOM 684 C C . VAL A 1 88 ? 12.185 -5.336 -11.379 1.00 78.81 88 VAL A C 1
ATOM 686 O O . VAL A 1 88 ? 11.425 -4.395 -11.165 1.00 78.81 88 VAL A O 1
ATOM 689 N N . MET A 1 89 ? 12.426 -6.276 -10.469 1.00 77.62 89 MET A N 1
ATOM 690 C CA . MET A 1 89 ? 11.759 -6.282 -9.176 1.00 77.62 89 MET A CA 1
ATOM 691 C C . MET A 1 89 ? 12.201 -5.134 -8.273 1.00 77.62 89 MET A C 1
ATOM 693 O O . MET A 1 89 ? 11.343 -4.474 -7.691 1.00 77.62 89 MET A O 1
ATOM 697 N N . ASN A 1 90 ? 13.498 -4.823 -8.251 1.00 81.50 90 ASN A N 1
ATOM 698 C CA . ASN A 1 90 ? 14.023 -3.681 -7.501 1.00 81.50 90 ASN A CA 1
ATOM 699 C C . ASN A 1 90 ? 13.355 -2.357 -7.913 1.00 81.50 90 ASN A C 1
ATOM 701 O O . ASN A 1 90 ? 13.141 -1.492 -7.073 1.00 81.50 90 ASN A O 1
ATOM 705 N N . ILE A 1 91 ? 12.962 -2.204 -9.186 1.00 86.50 91 ILE A N 1
ATOM 706 C CA . ILE A 1 91 ? 12.234 -1.009 -9.645 1.00 86.50 91 ILE A CA 1
ATOM 707 C C . ILE A 1 91 ? 10.879 -0.886 -8.939 1.00 86.50 91 ILE A C 1
ATOM 709 O O . ILE A 1 91 ? 10.485 0.214 -8.551 1.00 86.50 91 ILE A O 1
ATOM 713 N N . TYR A 1 92 ? 10.142 -1.986 -8.784 1.00 88.12 92 TYR A N 1
ATOM 714 C CA . TYR A 1 92 ? 8.843 -1.959 -8.111 1.00 88.12 92 TYR A CA 1
ATOM 715 C C . TYR A 1 92 ? 8.989 -1.830 -6.592 1.00 88.12 92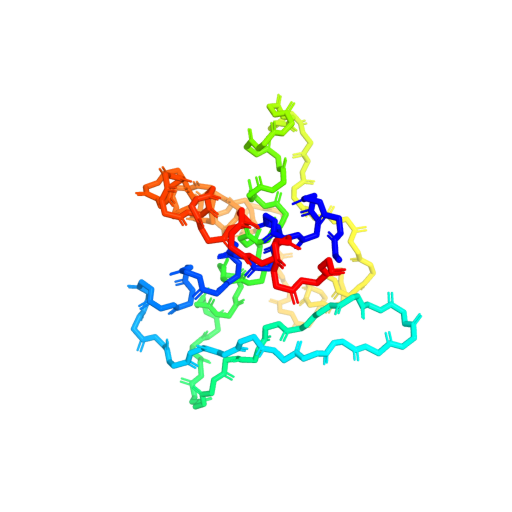 TYR A C 1
ATOM 717 O O . TYR A 1 92 ? 8.198 -1.109 -5.984 1.00 88.12 92 TYR A O 1
ATOM 725 N N . GLU A 1 93 ? 10.027 -2.432 -6.006 1.00 87.25 93 GLU A N 1
ATOM 726 C CA . GLU A 1 93 ? 10.383 -2.249 -4.595 1.00 87.25 93 GLU A CA 1
ATOM 727 C C . GLU A 1 93 ? 10.682 -0.775 -4.286 1.00 87.25 93 GLU A C 1
ATOM 729 O O . GLU A 1 93 ? 10.085 -0.196 -3.377 1.00 87.25 93 GLU A O 1
ATOM 734 N N . ASP A 1 94 ? 11.525 -0.129 -5.097 1.00 90.06 94 ASP A N 1
ATOM 735 C CA . ASP A 1 94 ? 11.855 1.291 -4.956 1.00 90.06 94 ASP A CA 1
ATOM 736 C C . ASP A 1 94 ? 10.615 2.179 -5.119 1.00 90.06 94 ASP A C 1
ATOM 738 O O . ASP A 1 94 ? 10.413 3.131 -4.362 1.00 90.06 94 ASP A O 1
ATOM 742 N N . ARG A 1 95 ? 9.740 1.864 -6.083 1.00 93.88 95 ARG A N 1
ATOM 743 C CA . ARG A 1 95 ? 8.482 2.601 -6.279 1.00 93.88 95 ARG A CA 1
ATOM 744 C C . ARG A 1 95 ? 7.541 2.459 -5.085 1.00 93.88 95 ARG A C 1
ATOM 746 O O . ARG A 1 95 ? 6.952 3.457 -4.674 1.00 93.88 95 ARG A O 1
ATOM 753 N N . ALA A 1 96 ? 7.400 1.256 -4.533 1.00 93.88 96 ALA A N 1
ATOM 754 C CA . ALA A 1 96 ? 6.582 1.011 -3.350 1.00 93.88 96 ALA A CA 1
ATOM 755 C C . ALA A 1 96 ? 7.143 1.744 -2.128 1.00 93.88 96 ALA A C 1
ATOM 757 O O . ALA A 1 96 ? 6.391 2.403 -1.413 1.00 93.88 96 ALA A O 1
ATOM 758 N N . ARG A 1 97 ? 8.468 1.716 -1.946 1.00 92.62 97 ARG A N 1
ATOM 759 C CA . ARG A 1 97 ? 9.163 2.468 -0.901 1.00 92.62 97 ARG A CA 1
ATOM 760 C C . ARG A 1 97 ? 8.899 3.967 -0.989 1.00 92.62 97 ARG A C 1
ATOM 762 O O . ARG A 1 97 ? 8.542 4.572 0.015 1.00 92.62 97 ARG A O 1
ATOM 769 N N . ILE A 1 98 ? 9.062 4.564 -2.171 1.00 95.06 98 ILE A N 1
ATOM 770 C CA . ILE A 1 98 ? 8.808 5.998 -2.374 1.00 95.06 98 ILE A CA 1
ATOM 771 C C . ILE A 1 98 ? 7.344 6.325 -2.057 1.00 95.06 98 ILE A C 1
ATOM 773 O O . ILE A 1 98 ? 7.077 7.261 -1.310 1.00 95.06 98 ILE A O 1
ATOM 777 N N . ALA A 1 99 ? 6.402 5.521 -2.561 1.00 96.62 99 ALA A N 1
ATOM 778 C CA . ALA A 1 99 ? 4.979 5.739 -2.319 1.00 96.62 99 ALA A CA 1
ATOM 779 C C . ALA A 1 99 ? 4.612 5.648 -0.827 1.00 96.62 99 ALA A C 1
ATOM 781 O O . ALA A 1 99 ? 3.841 6.470 -0.338 1.00 96.62 99 ALA A O 1
ATOM 782 N N . VAL A 1 100 ? 5.172 4.675 -0.100 1.00 96.88 100 VAL A N 1
ATOM 783 C CA . VAL A 1 100 ? 4.989 4.543 1.352 1.00 96.88 100 VAL A CA 1
ATOM 784 C C . VAL A 1 100 ? 5.600 5.726 2.089 1.00 96.88 100 VAL A C 1
ATOM 786 O O . VAL A 1 100 ? 4.944 6.283 2.963 1.00 96.88 100 VAL A O 1
ATOM 789 N N . PHE A 1 101 ? 6.810 6.147 1.722 1.00 95.81 101 PHE A N 1
ATOM 790 C CA . PHE A 1 101 ? 7.477 7.279 2.361 1.00 95.81 101 PHE A CA 1
ATOM 791 C C . PHE A 1 101 ? 6.663 8.574 2.220 1.00 95.81 101 PHE A C 1
ATOM 793 O O . PHE A 1 101 ? 6.445 9.283 3.203 1.00 95.81 101 PHE A O 1
ATOM 800 N N . ASP A 1 102 ? 6.132 8.842 1.025 1.00 97.50 102 ASP A N 1
AT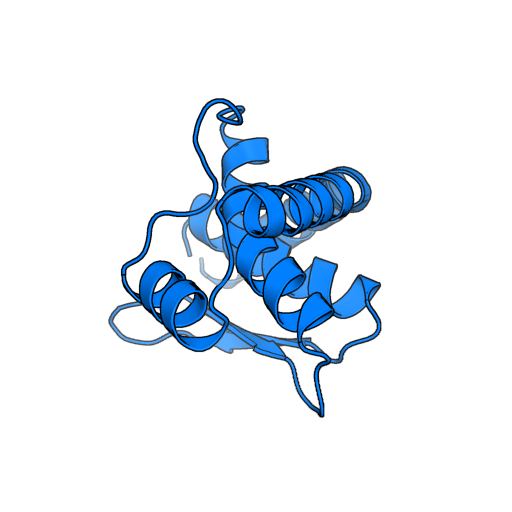OM 801 C CA . ASP A 1 102 ? 5.279 10.007 0.758 1.00 97.50 102 ASP A CA 1
ATOM 802 C C . ASP A 1 102 ? 3.942 9.959 1.524 1.00 97.50 102 ASP A C 1
ATOM 804 O O . ASP A 1 102 ? 3.334 10.997 1.799 1.00 97.50 102 ASP A O 1
ATOM 808 N N . LEU A 1 103 ? 3.482 8.759 1.886 1.00 98.12 103 LEU A N 1
ATOM 809 C CA . LEU A 1 103 ? 2.214 8.506 2.573 1.00 98.12 103 LEU A CA 1
ATOM 810 C C . LEU A 1 103 ? 2.382 8.097 4.041 1.00 98.12 103 LEU A C 1
ATOM 812 O O . LEU A 1 103 ? 1.396 7.717 4.672 1.00 98.12 103 LEU A O 1
ATOM 816 N N . TRP A 1 104 ? 3.589 8.187 4.604 1.00 97.38 104 TRP A N 1
ATOM 817 C CA . TRP A 1 104 ? 3.898 7.541 5.880 1.00 97.38 104 TRP A CA 1
ATOM 818 C C . TRP A 1 104 ? 3.020 8.027 7.036 1.00 97.38 104 TRP A C 1
ATOM 820 O O . TRP A 1 104 ? 2.474 7.229 7.793 1.00 97.38 104 TRP A O 1
ATOM 830 N N . VAL A 1 105 ? 2.812 9.342 7.138 1.00 98.06 105 VAL A N 1
ATOM 831 C CA . VAL A 1 105 ? 1.950 9.921 8.180 1.00 98.06 105 VAL A CA 1
ATOM 832 C C . VAL A 1 105 ? 0.495 9.429 8.042 1.00 98.06 105 VAL A C 1
ATOM 834 O O . VAL A 1 105 ? -0.010 8.856 9.007 1.00 98.06 105 VAL A O 1
ATOM 837 N N . PRO A 1 106 ? -0.164 9.546 6.869 1.00 98.31 106 PRO A N 1
ATOM 838 C CA . PRO A 1 106 ? -1.480 8.942 6.643 1.00 98.31 106 PRO A CA 1
ATOM 839 C C . PRO A 1 106 ? -1.564 7.435 6.928 1.00 98.31 106 PRO A C 1
ATOM 841 O O . PRO A 1 106 ? -2.600 6.965 7.396 1.00 98.31 106 PRO A O 1
ATOM 844 N N . ILE A 1 107 ? -0.501 6.673 6.639 1.00 98.31 107 ILE A N 1
ATOM 845 C CA . ILE A 1 107 ? -0.437 5.230 6.917 1.00 98.31 107 ILE A CA 1
ATOM 846 C C . ILE A 1 107 ? -0.516 4.975 8.421 1.00 98.31 107 ILE A C 1
ATOM 848 O O . ILE A 1 107 ? -1.361 4.189 8.846 1.00 98.31 107 ILE A O 1
ATOM 852 N N . CYS A 1 108 ? 0.286 5.674 9.225 1.00 97.75 108 CYS A N 1
ATOM 853 C CA . CYS A 1 108 ? 0.237 5.565 10.684 1.00 97.75 108 CYS A CA 1
ATOM 854 C C . CYS A 1 108 ? -1.137 5.958 11.245 1.00 97.75 108 CYS A C 1
ATOM 856 O O . CYS A 1 108 ? -1.717 5.213 12.031 1.00 97.75 108 CYS A O 1
ATOM 858 N N . GLU A 1 109 ? -1.699 7.085 10.797 1.00 97.94 109 GLU A N 1
ATOM 859 C CA . GLU A 1 109 ? -3.015 7.558 11.255 1.00 97.94 109 GLU A CA 1
ATOM 860 C C . GLU A 1 109 ? -4.134 6.552 10.950 1.00 97.94 109 GLU A C 1
ATOM 862 O O . GLU A 1 109 ? -5.050 6.359 11.754 1.00 97.94 109 GLU A O 1
ATOM 867 N N . LEU A 1 110 ? -4.078 5.906 9.783 1.00 97.00 110 LEU A N 1
ATOM 868 C CA . LEU A 1 110 ? -5.031 4.868 9.418 1.00 97.00 110 LEU A CA 1
ATOM 869 C C . LEU A 1 110 ? -4.795 3.585 10.219 1.00 97.00 110 LEU A C 1
ATOM 871 O O . LEU A 1 110 ? -5.763 2.992 10.688 1.00 97.00 110 LEU A O 1
ATOM 875 N N . ALA A 1 111 ? -3.543 3.171 10.415 1.00 96.31 111 ALA A N 1
ATOM 876 C CA . ALA A 1 111 ? -3.210 1.989 11.203 1.00 96.31 111 ALA A CA 1
ATOM 877 C C . ALA A 1 111 ? -3.734 2.104 12.646 1.00 96.31 111 ALA A C 1
ATOM 879 O O . ALA A 1 111 ? -4.372 1.176 13.142 1.00 96.31 111 ALA A O 1
ATOM 880 N N . GLU A 1 112 ? -3.575 3.265 13.289 1.00 96.38 112 GLU A N 1
ATOM 881 C CA . GLU A 1 112 ? -4.145 3.539 14.616 1.00 96.38 112 GLU A CA 1
ATOM 882 C C . GLU A 1 112 ? -5.675 3.378 14.633 1.00 96.38 112 GLU A C 1
ATOM 884 O O . GLU A 1 112 ? -6.229 2.729 15.524 1.00 96.38 112 GLU A O 1
ATOM 889 N N . GLN A 1 113 ? -6.370 3.909 13.621 1.00 94.88 113 GLN A N 1
ATOM 890 C CA . GLN A 1 113 ? -7.825 3.761 13.493 1.00 94.88 113 GLN A CA 1
ATOM 891 C C . GLN A 1 113 ? -8.243 2.300 13.295 1.00 94.88 113 GLN A C 1
ATOM 893 O O . GLN A 1 113 ? -9.260 1.872 13.845 1.00 94.88 113 GLN A O 1
ATOM 898 N N . LEU A 1 114 ? -7.473 1.532 12.521 1.00 91.88 114 LEU A N 1
ATOM 899 C CA . LEU A 1 114 ? -7.736 0.115 12.285 1.00 91.88 114 LEU A CA 1
ATOM 900 C C . LEU A 1 114 ? -7.552 -0.713 13.555 1.00 91.88 114 LEU A C 1
ATOM 902 O O . LEU A 1 114 ? -8.390 -1.573 13.820 1.00 91.88 114 LEU A O 1
ATOM 906 N N . VAL A 1 115 ? -6.523 -0.440 14.360 1.00 92.44 115 VAL A N 1
ATOM 907 C CA . VAL A 1 115 ? -6.346 -1.108 15.658 1.00 92.44 115 VAL A CA 1
ATOM 908 C C . VAL A 1 115 ? -7.535 -0.821 16.573 1.00 92.44 115 VAL A C 1
ATOM 910 O O . VAL A 1 115 ? -8.172 -1.767 17.033 1.00 92.44 115 VAL A O 1
ATOM 913 N N . LEU A 1 116 ? -7.904 0.455 16.746 1.00 91.31 116 LEU A N 1
ATOM 914 C CA . LEU A 1 116 ? -9.020 0.871 17.608 1.00 91.31 116 LEU A CA 1
ATOM 915 C C . LEU A 1 116 ? -10.374 0.288 17.178 1.00 91.31 116 LEU A C 1
ATOM 917 O O . LEU A 1 116 ? -11.229 0.021 18.016 1.00 91.31 116 LEU A O 1
ATOM 921 N N . ALA A 1 117 ? -10.595 0.086 15.877 1.00 86.00 117 ALA A N 1
ATOM 922 C CA . ALA A 1 117 ? -11.831 -0.508 15.367 1.00 86.00 117 ALA A CA 1
ATOM 923 C C . ALA A 1 117 ? -11.966 -2.016 15.665 1.00 86.00 117 ALA A C 1
ATOM 925 O O . ALA A 1 117 ? -13.045 -2.575 15.460 1.00 86.00 117 ALA A O 1
ATOM 926 N N . HIS A 1 118 ? -10.887 -2.672 16.107 1.00 77.50 118 HIS A N 1
ATOM 927 C CA . HIS A 1 118 ? -10.838 -4.105 16.407 1.00 77.50 118 HIS A CA 1
ATOM 928 C C . HIS A 1 118 ? -10.576 -4.410 17.896 1.00 77.50 118 HIS A C 1
ATOM 930 O O . HIS A 1 118 ? -10.260 -5.561 18.218 1.00 77.50 118 HIS A O 1
ATOM 936 N N . GLU A 1 119 ? -10.680 -3.407 18.772 1.00 73.25 119 GLU A N 1
ATOM 937 C CA . GLU A 1 119 ? -10.736 -3.551 20.239 1.00 73.25 119 GLU A CA 1
ATOM 938 C C . GLU A 1 119 ? -12.182 -3.731 20.730 1.00 73.25 119 GLU A C 1
ATOM 940 O O . GLU A 1 119 ? -12.386 -4.557 21.651 1.00 73.25 119 GLU A O 1
#

Foldseek 3Di:
DDLLLLLLLLQLQVLCVVVVWDKDWDQDDPVHRIDIDTDDDDDPLSVLLSVLRSLLSSCVVVVPVVDDSDDDPVVVVVCVVVVDDVVNSVVSNVSSNVSCVVCVVVSSVRSVVVVVVVD